Protein AF-A0A8X6WSR4-F1 (afdb_monomer_lite)

InterPro domains:
  IPR032135 Helix-turn-helix domain (DUF4817) [PF16087] (5-53)

Foldseek 3Di:
DPDDDPVLLVLLLVLCVVVVNDPVSSQVVSCVVVVDPDGDDPVRSCVSNVVVCVVDPPVVVVVVVVVVVVVVVVVVVVVVVVVVVVVVVVVVVVCVVDVDDD

Structure (mmCIF, N/CA/C/O backbone):
data_AF-A0A8X6WSR4-F1
#
_entry.id   AF-A0A8X6WSR4-F1
#
loop_
_atom_site.group_PDB
_atom_site.id
_atom_site.type_symbol
_atom_site.label_atom_id
_atom_site.label_alt_id
_atom_site.label_comp_id
_atom_site.label_asym_id
_atom_site.label_entity_id
_atom_site.label_seq_id
_atom_site.pdbx_PDB_ins_code
_atom_site.Cartn_x
_atom_site.Cartn_y
_atom_site.Cartn_z
_atom_site.occupancy
_atom_site.B_iso_or_equiv
_atom_site.auth_seq_id
_atom_site.auth_comp_id
_atom_site.auth_asym_id
_atom_site.auth_atom_id
_atom_site.pdbx_PDB_model_num
ATOM 1 N N . MET A 1 1 ? -1.801 15.412 -14.504 1.00 48.16 1 MET A N 1
ATOM 2 C CA . MET A 1 1 ? -2.447 14.526 -13.500 1.00 48.16 1 MET A CA 1
ATOM 3 C C . MET A 1 1 ? -2.534 15.265 -12.174 1.00 48.16 1 MET A C 1
ATOM 5 O O . MET A 1 1 ? -1.523 15.821 -11.763 1.00 48.16 1 MET A O 1
ATOM 9 N N . LYS A 1 2 ? -3.699 15.293 -11.510 1.00 59.47 2 LYS A N 1
ATOM 10 C CA . LYS A 1 2 ? -3.801 15.880 -10.162 1.00 59.47 2 LYS A CA 1
ATOM 11 C C . LYS A 1 2 ? -2.897 15.094 -9.196 1.00 59.47 2 LYS A C 1
ATOM 13 O O . LYS A 1 2 ? -2.925 13.862 -9.235 1.00 59.47 2 LYS A O 1
ATOM 18 N N . PRO A 1 3 ? -2.086 15.762 -8.362 1.00 75.06 3 PRO A N 1
ATOM 19 C CA . PRO A 1 3 ? -1.231 15.073 -7.406 1.00 75.06 3 PRO A CA 1
ATOM 20 C C . PRO A 1 3 ? -2.087 14.316 -6.380 1.00 75.06 3 PRO A C 1
ATOM 22 O O . PRO A 1 3 ? -3.073 14.850 -5.877 1.00 75.06 3 PRO A O 1
ATOM 25 N N . TYR A 1 4 ? -1.703 13.077 -6.049 1.00 82.69 4 TYR A N 1
ATOM 26 C CA . TYR A 1 4 ? -2.350 12.323 -4.970 1.00 82.69 4 TYR A CA 1
ATOM 27 C C . TYR A 1 4 ? -2.278 13.107 -3.663 1.00 82.69 4 TYR A C 1
ATOM 29 O O . TYR A 1 4 ? -1.221 13.666 -3.339 1.00 82.69 4 TYR A O 1
ATOM 37 N N . SER A 1 5 ? -3.364 13.092 -2.892 1.00 87.38 5 SER A N 1
ATOM 38 C CA . SER A 1 5 ? -3.375 13.661 -1.543 1.00 87.38 5 SER A CA 1
ATOM 39 C C . SER A 1 5 ? -2.434 12.887 -0.618 1.00 87.38 5 SER A C 1
ATOM 41 O O . SER A 1 5 ? -2.149 11.707 -0.846 1.00 87.38 5 SER A O 1
ATOM 43 N N . THR A 1 6 ? -1.975 13.515 0.466 1.00 84.69 6 THR A N 1
ATOM 44 C CA . THR A 1 6 ? -1.110 12.867 1.469 1.00 84.69 6 THR A CA 1
ATOM 45 C C . THR A 1 6 ? -1.714 11.553 1.970 1.00 84.69 6 THR A C 1
ATOM 47 O O . THR A 1 6 ? -1.035 10.529 2.023 1.00 84.69 6 THR A O 1
ATOM 50 N N . LYS A 1 7 ? -3.030 11.532 2.220 1.00 85.38 7 LYS A N 1
ATOM 51 C CA . LYS A 1 7 ? -3.769 10.331 2.641 1.00 85.38 7 LYS A CA 1
ATOM 52 C C . LYS A 1 7 ? -3.702 9.204 1.604 1.00 85.38 7 LYS A C 1
ATOM 54 O O . LYS A 1 7 ? -3.537 8.040 1.972 1.00 85.38 7 LYS A O 1
ATOM 59 N N . GLN A 1 8 ? -3.812 9.533 0.317 1.00 89.06 8 GLN A N 1
ATOM 60 C CA . GLN A 1 8 ? -3.698 8.555 -0.767 1.00 89.06 8 GLN A CA 1
ATOM 61 C C . GLN A 1 8 ? -2.270 8.020 -0.888 1.00 89.06 8 GLN A C 1
ATOM 63 O O . GLN A 1 8 ? -2.103 6.808 -0.991 1.00 89.06 8 GLN A O 1
ATOM 68 N N . ARG A 1 9 ? -1.250 8.885 -0.802 1.00 88.44 9 ARG A N 1
ATOM 69 C CA . ARG A 1 9 ? 0.168 8.477 -0.844 1.00 88.44 9 ARG A CA 1
ATOM 70 C C . ARG A 1 9 ? 0.500 7.484 0.268 1.00 88.44 9 ARG A C 1
ATOM 72 O O . ARG A 1 9 ? 1.009 6.404 -0.011 1.00 88.44 9 ARG A O 1
ATOM 79 N N . VAL A 1 10 ? 0.103 7.796 1.503 1.00 87.75 10 VAL A N 1
ATOM 80 C CA . VAL A 1 10 ? 0.291 6.902 2.657 1.00 87.75 10 VAL A CA 1
ATOM 81 C C . VAL A 1 10 ? -0.420 5.566 2.445 1.00 87.75 10 VAL A C 1
ATOM 83 O O . VAL A 1 10 ? 0.114 4.518 2.797 1.00 87.75 10 VAL A O 1
ATOM 86 N N . LYS A 1 11 ? -1.624 5.563 1.857 1.00 90.19 11 LYS A N 1
ATOM 87 C CA . LYS A 1 11 ? -2.336 4.309 1.579 1.00 90.19 11 LYS A CA 1
ATOM 88 C C . LYS A 1 11 ? -1.676 3.464 0.500 1.00 90.19 11 LYS A C 1
ATOM 90 O O . LYS A 1 11 ? -1.651 2.250 0.663 1.00 90.19 11 LYS A O 1
ATOM 95 N N . ILE A 1 12 ? -1.122 4.078 -0.542 1.00 91.00 12 ILE A N 1
ATOM 96 C CA . ILE A 1 12 ? -0.360 3.372 -1.580 1.00 91.00 12 ILE A CA 1
ATOM 97 C C . ILE A 1 12 ? 0.833 2.650 -0.952 1.00 91.00 12 ILE A C 1
ATOM 99 O O . ILE A 1 12 ? 0.976 1.448 -1.148 1.00 91.00 12 ILE A O 1
ATOM 103 N N . ILE A 1 13 ? 1.618 3.358 -0.136 1.00 89.31 13 ILE A N 1
ATOM 104 C CA . ILE A 1 13 ? 2.788 2.798 0.555 1.00 89.31 13 ILE A CA 1
ATOM 105 C C . ILE A 1 13 ? 2.363 1.657 1.493 1.00 89.31 13 ILE A C 1
ATOM 107 O O . ILE A 1 13 ? 2.913 0.561 1.439 1.00 89.31 13 ILE A O 1
ATOM 111 N N . LYS A 1 14 ? 1.304 1.859 2.290 1.00 87.69 14 LYS A N 1
ATOM 112 C CA . LYS A 1 14 ? 0.754 0.804 3.160 1.00 87.69 14 LYS A CA 1
ATOM 113 C C . LYS A 1 14 ? 0.320 -0.432 2.378 1.00 87.69 14 LYS A C 1
ATOM 115 O O . LYS A 1 14 ? 0.574 -1.550 2.815 1.00 87.69 14 LYS A O 1
ATOM 120 N N . PHE A 1 15 ? -0.355 -0.248 1.243 1.00 91.38 15 PHE A N 1
ATOM 121 C CA . PHE A 1 15 ? -0.765 -1.377 0.418 1.00 91.38 15 PHE A CA 1
ATOM 122 C C . PHE A 1 15 ? 0.430 -2.109 -0.168 1.00 91.38 15 PHE A C 1
ATOM 124 O O . PHE A 1 15 ? 0.429 -3.333 -0.099 1.00 91.38 15 PHE A O 1
ATOM 131 N N . PHE A 1 16 ? 1.446 -1.377 -0.625 1.00 92.38 16 PHE A N 1
ATOM 132 C CA . PHE A 1 16 ? 2.684 -1.939 -1.147 1.00 92.38 16 PHE A CA 1
ATOM 133 C C . PHE A 1 16 ? 3.338 -2.910 -0.168 1.00 92.38 16 PHE A C 1
ATOM 135 O O . PHE A 1 16 ? 3.499 -4.085 -0.497 1.00 92.38 16 PHE A O 1
ATOM 142 N N . TYR A 1 17 ? 3.592 -2.485 1.069 1.00 87.12 17 TYR A N 1
ATOM 143 C CA . TYR A 1 17 ? 4.176 -3.378 2.074 1.00 87.12 17 TYR A CA 1
ATOM 144 C C . TYR A 1 17 ? 3.216 -4.496 2.508 1.00 87.12 17 TYR A C 1
ATOM 146 O O . TYR A 1 17 ? 3.618 -5.652 2.593 1.00 87.12 17 TYR A O 1
ATOM 154 N N . SER A 1 18 ? 1.915 -4.211 2.666 1.00 86.75 18 SER A N 1
ATOM 155 C CA . SER A 1 18 ? 0.919 -5.245 3.013 1.00 86.75 18 SER A CA 1
ATOM 156 C C . SER A 1 18 ? 0.682 -6.294 1.916 1.00 86.75 18 SER A C 1
ATOM 158 O O . SER A 1 18 ? -0.012 -7.282 2.147 1.00 86.75 18 SER A O 1
ATOM 160 N N . CYS A 1 19 ? 1.162 -6.032 0.702 1.00 89.44 19 CYS A N 1
ATOM 161 C CA . CYS A 1 19 ? 1.084 -6.917 -0.454 1.00 89.44 19 CYS A CA 1
ATOM 162 C C . CYS A 1 19 ? 2.465 -7.476 -0.811 1.00 89.44 19 CYS A C 1
ATOM 164 O O . CYS A 1 19 ? 2.716 -7.752 -1.982 1.00 89.44 19 CYS A O 1
ATOM 166 N N . GLN A 1 20 ? 3.369 -7.588 0.172 1.00 87.44 20 GLN A N 1
ATOM 167 C CA . GLN A 1 20 ? 4.711 -8.149 -0.014 1.00 87.44 20 GLN A CA 1
ATOM 168 C C . GLN A 1 20 ? 5.479 -7.457 -1.152 1.00 87.44 20 GLN A C 1
ATOM 170 O O . GLN A 1 20 ? 6.149 -8.100 -1.952 1.00 87.44 20 GLN A O 1
ATOM 175 N N . ARG A 1 21 ? 5.334 -6.128 -1.267 1.00 89.38 21 ARG A N 1
ATOM 176 C CA . ARG A 1 21 ? 5.984 -5.300 -2.297 1.00 89.38 21 ARG A CA 1
ATOM 177 C C . ARG A 1 21 ? 5.554 -5.632 -3.743 1.00 89.38 21 ARG A C 1
ATOM 179 O O . ARG A 1 21 ? 6.192 -5.207 -4.705 1.00 89.38 21 ARG A O 1
ATOM 186 N N . SER A 1 22 ? 4.423 -6.321 -3.934 1.00 92.44 22 SER A N 1
ATOM 187 C CA . SER A 1 22 ? 3.842 -6.592 -5.257 1.00 92.44 22 SER A CA 1
ATOM 188 C C . SER A 1 22 ? 3.033 -5.406 -5.789 1.00 92.44 22 SER A C 1
ATOM 190 O O . SER A 1 22 ? 1.989 -5.029 -5.243 1.00 92.44 22 SER A O 1
ATOM 192 N N . ILE A 1 23 ? 3.472 -4.837 -6.915 1.00 92.06 23 ILE A N 1
ATOM 193 C CA . ILE A 1 23 ? 2.797 -3.709 -7.582 1.00 92.06 23 ILE A CA 1
ATOM 194 C C . ILE A 1 23 ? 1.392 -4.098 -8.057 1.00 92.06 23 ILE A C 1
ATOM 196 O O . ILE A 1 23 ? 0.450 -3.333 -7.857 1.00 92.06 23 ILE A O 1
ATOM 200 N N . VAL A 1 24 ? 1.236 -5.286 -8.647 1.00 92.81 24 VAL A N 1
ATOM 201 C CA . VAL A 1 24 ? -0.050 -5.766 -9.185 1.00 92.81 24 VAL A CA 1
ATOM 202 C C . VAL A 1 24 ? -1.085 -5.884 -8.065 1.00 92.81 24 VAL A C 1
ATOM 204 O O . VAL A 1 24 ? -2.193 -5.357 -8.171 1.00 92.81 24 VAL A O 1
ATOM 207 N N . MET A 1 25 ? -0.700 -6.489 -6.939 1.00 91.69 25 MET A N 1
ATOM 208 C CA . MET A 1 25 ? -1.583 -6.624 -5.778 1.00 91.69 25 MET A CA 1
ATOM 209 C C . MET A 1 25 ? -1.873 -5.280 -5.103 1.00 91.69 25 MET A C 1
ATOM 211 O O . MET A 1 25 ? -2.988 -5.042 -4.635 1.00 91.69 25 MET A O 1
ATOM 215 N N . THR A 1 26 ? -0.892 -4.376 -5.070 1.00 93.56 26 THR A N 1
ATOM 216 C CA . THR A 1 26 ? -1.072 -2.998 -4.581 1.00 93.56 26 THR A CA 1
ATOM 217 C C . THR A 1 26 ? -2.115 -2.257 -5.408 1.00 93.56 26 THR A C 1
ATOM 219 O O . THR A 1 26 ? -2.973 -1.569 -4.852 1.00 93.56 26 THR A O 1
ATOM 222 N N . HIS A 1 27 ? -2.075 -2.437 -6.731 1.00 92.81 27 HIS A N 1
ATOM 223 C CA . HIS A 1 27 ? -3.043 -1.875 -7.670 1.00 92.81 27 HIS A CA 1
ATOM 224 C C . HIS A 1 27 ? -4.460 -2.361 -7.361 1.00 92.81 27 HIS A C 1
ATOM 226 O O . HIS A 1 27 ? -5.358 -1.544 -7.148 1.00 92.81 27 HIS A O 1
ATOM 232 N N . GLY A 1 28 ? -4.631 -3.681 -7.236 1.00 91.19 28 GLY A N 1
ATOM 233 C CA . GLY A 1 28 ? -5.909 -4.309 -6.895 1.00 91.19 28 GLY A CA 1
ATOM 234 C C . GLY A 1 28 ? -6.475 -3.813 -5.563 1.00 91.19 28 GLY A C 1
ATOM 235 O O . GLY A 1 28 ? -7.601 -3.310 -5.521 1.00 91.19 28 GLY A O 1
ATOM 236 N N . LYS A 1 29 ? -5.673 -3.850 -4.487 1.00 92.31 29 LYS A N 1
ATOM 237 C CA . LYS A 1 29 ? -6.100 -3.361 -3.163 1.00 92.31 29 LYS A CA 1
ATOM 238 C C . LYS A 1 29 ? -6.463 -1.880 -3.174 1.00 92.31 29 LYS A C 1
ATOM 240 O O . LYS A 1 29 ? -7.436 -1.490 -2.532 1.00 92.31 29 LYS A O 1
ATOM 245 N N . TYR A 1 30 ? -5.700 -1.046 -3.882 1.00 93.56 30 TYR A N 1
ATOM 246 C CA . TYR A 1 30 ? -5.985 0.384 -3.951 1.00 93.56 30 TYR A CA 1
ATOM 247 C C . TYR A 1 30 ? -7.332 0.655 -4.630 1.00 93.56 30 TYR A C 1
ATOM 249 O O . TYR A 1 30 ? -8.134 1.427 -4.099 1.00 93.56 30 TYR A O 1
ATOM 257 N N . ARG A 1 31 ? -7.601 -0.005 -5.767 1.00 92.81 31 ARG A N 1
ATOM 258 C CA . ARG A 1 31 ? -8.886 0.118 -6.475 1.00 92.81 31 ARG A CA 1
ATOM 259 C C . ARG A 1 31 ? -10.049 -0.310 -5.598 1.00 92.81 31 ARG A C 1
ATOM 261 O O . ARG A 1 31 ? -11.019 0.434 -5.497 1.00 92.81 31 ARG A O 1
ATOM 268 N N . GLN A 1 32 ? -9.919 -1.462 -4.944 1.00 92.81 32 GLN A N 1
ATOM 269 C CA . GLN A 1 32 ? -10.947 -1.997 -4.056 1.00 92.81 32 GLN A CA 1
ATOM 270 C C . GLN A 1 32 ? -11.222 -1.052 -2.879 1.00 92.81 32 GLN A C 1
ATOM 272 O O . GLN A 1 32 ? -12.374 -0.782 -2.563 1.00 92.81 32 GLN A O 1
ATOM 277 N N . TYR A 1 33 ? -10.176 -0.508 -2.252 1.00 92.56 33 TYR A N 1
ATOM 278 C CA . TYR A 1 33 ? -10.324 0.337 -1.067 1.00 92.56 33 TYR A CA 1
ATOM 279 C C . TYR A 1 33 ? -10.975 1.692 -1.361 1.00 92.56 33 TYR A C 1
ATOM 281 O O . TYR A 1 33 ? -11.778 2.171 -0.565 1.00 92.56 33 TYR A O 1
ATOM 289 N N . PHE A 1 34 ? -10.603 2.339 -2.467 1.00 88.69 34 PHE A N 1
ATOM 290 C CA . PHE A 1 34 ? -11.146 3.652 -2.833 1.00 88.69 34 PHE A CA 1
ATOM 291 C C . PHE A 1 34 ? -12.356 3.568 -3.774 1.00 88.69 34 PHE A C 1
ATOM 293 O O . PHE A 1 34 ? -12.890 4.608 -4.147 1.00 88.69 34 PHE A O 1
ATOM 300 N N . ASN A 1 35 ? -12.775 2.358 -4.157 1.00 91.94 35 ASN A N 1
ATOM 301 C CA . ASN A 1 35 ? -13.801 2.102 -5.167 1.00 91.94 35 ASN A CA 1
ATOM 302 C C . ASN A 1 35 ? -13.551 2.878 -6.479 1.00 91.94 35 ASN A C 1
ATOM 304 O O . ASN A 1 35 ? -14.420 3.579 -6.994 1.00 91.94 35 ASN A O 1
ATOM 308 N N . LEU A 1 36 ? -12.318 2.799 -6.998 1.00 88.69 36 LEU A N 1
ATOM 309 C CA . LEU A 1 36 ? -11.885 3.539 -8.190 1.00 88.69 36 LEU A CA 1
ATOM 310 C C . LEU A 1 36 ? -11.628 2.616 -9.386 1.00 88.69 36 LEU A C 1
ATOM 312 O O . LEU A 1 36 ? -11.036 1.536 -9.275 1.00 88.69 36 LEU A O 1
ATOM 316 N N . ARG A 1 37 ? -12.000 3.091 -10.581 1.00 87.06 37 ARG A N 1
ATOM 317 C CA . ARG A 1 37 ? -11.710 2.401 -11.849 1.00 87.06 37 ARG A CA 1
ATOM 318 C C . ARG A 1 37 ? -10.230 2.488 -12.232 1.00 87.06 37 ARG A C 1
ATOM 320 O O . ARG A 1 37 ? -9.697 1.557 -12.824 1.00 87.06 37 ARG A O 1
ATOM 327 N N . SER A 1 38 ? -9.565 3.575 -11.852 1.00 84.88 38 SER A N 1
ATOM 328 C CA . SER A 1 38 ? -8.140 3.808 -12.081 1.00 84.88 38 SER A CA 1
ATOM 329 C C . SER A 1 38 ? -7.349 3.692 -10.782 1.00 84.88 38 SER A C 1
ATOM 331 O O . SER A 1 38 ? -7.760 4.229 -9.753 1.00 84.88 38 SER A O 1
ATOM 333 N N . ALA A 1 39 ? -6.178 3.065 -10.847 1.00 87.94 39 ALA A N 1
ATOM 334 C CA . ALA A 1 39 ? -5.210 3.038 -9.757 1.00 87.94 39 ALA A CA 1
ATOM 335 C C . ALA A 1 39 ? -3.868 3.639 -10.198 1.00 87.94 39 ALA A C 1
ATOM 337 O O . ALA A 1 39 ? -3.618 3.774 -11.401 1.00 87.94 39 ALA A O 1
ATOM 338 N N . PRO A 1 40 ? -3.008 4.017 -9.238 1.00 88.00 40 PRO A N 1
ATOM 339 C CA . PRO A 1 40 ? -1.698 4.584 -9.525 1.00 88.00 40 PRO A CA 1
ATOM 340 C C . PRO A 1 40 ? -0.863 3.670 -10.412 1.00 88.00 40 PRO A C 1
ATOM 342 O O . PRO A 1 40 ? -0.847 2.458 -10.235 1.00 88.00 40 PRO A O 1
ATOM 345 N N . THR A 1 41 ? -0.158 4.258 -11.374 1.00 91.25 41 THR A N 1
ATOM 346 C CA . THR A 1 41 ? 0.718 3.502 -12.271 1.00 91.25 41 THR A CA 1
ATOM 347 C C . THR A 1 41 ? 1.886 2.887 -11.499 1.00 91.25 41 THR A C 1
ATOM 349 O O . THR A 1 41 ? 2.271 3.376 -10.433 1.00 91.25 41 THR A O 1
ATOM 352 N N . ALA A 1 42 ? 2.500 1.840 -12.058 1.00 91.06 42 ALA A N 1
ATOM 353 C CA . ALA A 1 42 ? 3.683 1.209 -11.471 1.00 91.06 42 ALA A CA 1
ATOM 354 C C . ALA A 1 42 ? 4.798 2.230 -11.179 1.00 91.06 42 ALA A C 1
ATOM 356 O O . ALA A 1 42 ? 5.393 2.206 -10.103 1.00 91.06 42 ALA A O 1
ATOM 357 N N . PHE A 1 43 ? 5.019 3.174 -12.099 1.00 91.75 43 PHE A N 1
ATOM 358 C CA . PHE A 1 43 ? 5.980 4.263 -11.927 1.00 91.75 43 PHE A CA 1
ATOM 359 C C . PHE A 1 43 ? 5.649 5.151 -10.719 1.00 91.75 43 PHE A C 1
ATOM 361 O O . PHE A 1 43 ? 6.526 5.448 -9.911 1.00 91.75 43 PHE A O 1
ATOM 368 N N . MET A 1 44 ? 4.380 5.535 -10.545 1.00 89.94 44 MET A N 1
ATOM 369 C CA . MET A 1 44 ? 3.955 6.351 -9.402 1.00 89.94 44 MET A CA 1
ATOM 370 C C . MET A 1 44 ? 4.132 5.614 -8.075 1.00 89.94 44 MET A C 1
ATOM 372 O O . MET A 1 44 ? 4.578 6.220 -7.104 1.00 89.94 44 MET A O 1
ATOM 376 N N . ILE A 1 45 ? 3.806 4.318 -8.036 1.00 91.44 45 ILE A N 1
ATOM 377 C CA . ILE A 1 45 ? 3.990 3.485 -6.842 1.00 91.44 45 ILE A CA 1
ATOM 378 C C . ILE A 1 45 ? 5.478 3.428 -6.484 1.00 91.44 45 ILE A C 1
ATOM 380 O O . ILE A 1 45 ? 5.836 3.791 -5.367 1.00 91.44 45 ILE A O 1
ATOM 384 N N . ARG A 1 46 ? 6.351 3.085 -7.442 1.00 91.75 46 ARG A N 1
ATOM 385 C CA . ARG A 1 46 ? 7.809 3.034 -7.226 1.00 91.75 46 ARG A CA 1
ATOM 386 C C . ARG A 1 46 ? 8.382 4.383 -6.794 1.00 91.75 46 ARG A C 1
ATOM 388 O O . ARG A 1 46 ? 9.166 4.434 -5.860 1.00 91.75 46 ARG A O 1
ATOM 395 N N . SER A 1 47 ? 7.955 5.480 -7.419 1.00 90.81 47 SER A N 1
ATOM 396 C CA . SER A 1 47 ? 8.415 6.829 -7.064 1.00 90.81 47 SER A CA 1
ATOM 397 C C . SER A 1 47 ? 7.981 7.260 -5.657 1.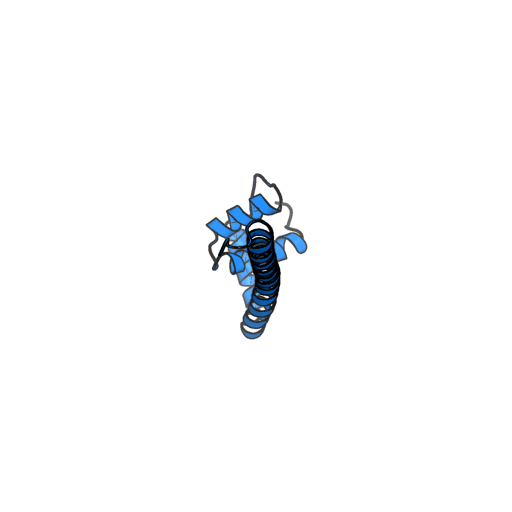00 90.81 47 SER A C 1
ATOM 399 O O . SE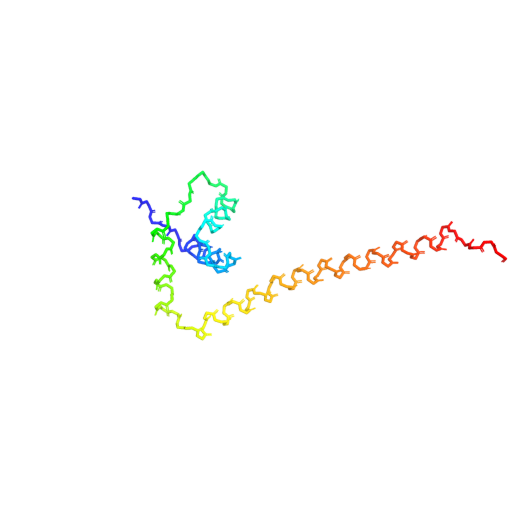R A 1 47 ? 8.697 8.013 -4.996 1.00 90.81 47 SER A O 1
ATOM 401 N N . LEU A 1 48 ? 6.802 6.832 -5.194 1.00 89.31 48 LEU A N 1
ATOM 402 C CA . LEU A 1 48 ? 6.334 7.116 -3.835 1.00 89.31 48 LEU A CA 1
ATOM 403 C C . LEU A 1 48 ? 7.059 6.264 -2.796 1.00 89.31 48 LEU A C 1
ATOM 405 O O . LEU A 1 48 ? 7.444 6.797 -1.761 1.00 89.31 48 LEU A O 1
ATOM 409 N N . VAL A 1 49 ? 7.250 4.978 -3.086 1.00 89.12 49 VAL A N 1
ATOM 410 C CA . VAL A 1 49 ? 7.970 4.049 -2.208 1.00 89.12 49 VAL A CA 1
ATOM 411 C C . VAL A 1 49 ? 9.438 4.448 -2.102 1.00 89.12 49 VAL A C 1
ATOM 413 O O . VAL A 1 49 ? 9.907 4.668 -0.998 1.00 89.12 49 VAL A O 1
ATOM 416 N N . GLY A 1 50 ? 10.126 4.690 -3.220 1.00 88.19 50 GLY A N 1
ATOM 417 C CA . GLY A 1 50 ? 11.534 5.093 -3.190 1.00 88.19 50 GLY A CA 1
ATOM 418 C C . GLY A 1 50 ? 11.761 6.409 -2.440 1.00 88.19 50 GLY A C 1
ATOM 419 O O . GLY A 1 50 ? 12.710 6.535 -1.680 1.00 88.19 50 GLY A O 1
ATOM 420 N N . ARG A 1 51 ? 10.853 7.390 -2.568 1.00 86.69 51 ARG A N 1
ATOM 421 C CA . ARG A 1 51 ? 10.924 8.617 -1.751 1.00 86.69 51 ARG A CA 1
ATOM 422 C C . ARG A 1 51 ? 10.687 8.363 -0.266 1.00 86.69 51 ARG A C 1
ATOM 424 O O . ARG A 1 51 ? 11.271 9.059 0.555 1.00 86.69 51 ARG A O 1
ATOM 431 N N . PHE A 1 52 ? 9.818 7.412 0.065 1.00 84.12 52 PHE A N 1
ATOM 4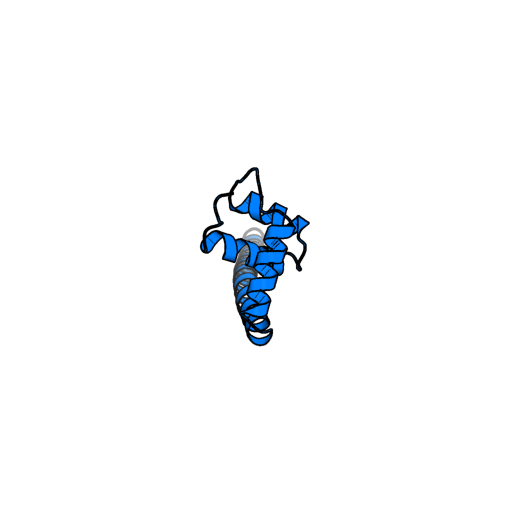32 C CA . PHE A 1 52 ? 9.565 7.013 1.443 1.00 84.12 52 PHE A CA 1
ATOM 433 C C . PHE A 1 52 ? 10.786 6.312 2.048 1.00 84.12 52 PHE A C 1
ATOM 435 O O . PHE A 1 52 ? 11.218 6.722 3.115 1.00 84.12 52 PHE A O 1
ATOM 442 N N . GLU A 1 53 ? 11.391 5.361 1.336 1.00 81.62 53 GLU A N 1
ATOM 443 C CA . GLU A 1 53 ? 12.591 4.622 1.765 1.00 81.62 53 GLU A CA 1
ATOM 444 C C . GLU A 1 53 ? 13.813 5.537 1.941 1.00 81.62 53 GLU A C 1
ATOM 446 O O . GLU A 1 53 ? 14.585 5.372 2.879 1.00 81.62 53 GLU A O 1
ATOM 451 N N . VAL A 1 54 ? 13.969 6.558 1.089 1.00 81.12 54 VAL A N 1
ATOM 452 C CA . VAL A 1 54 ? 15.045 7.555 1.243 1.00 81.12 54 VAL A CA 1
ATOM 453 C C . VAL A 1 54 ? 14.821 8.460 2.462 1.00 81.12 54 VAL A C 1
ATOM 455 O O . VAL A 1 54 ? 15.783 8.859 3.112 1.00 81.12 54 VAL A O 1
ATOM 458 N N . GLN A 1 55 ? 13.570 8.817 2.774 1.00 73.88 55 GLN A N 1
ATOM 459 C CA . GLN A 1 55 ? 13.251 9.696 3.910 1.00 73.88 55 GLN A CA 1
ATOM 460 C C . GLN A 1 55 ? 13.162 8.961 5.251 1.00 73.88 55 GLN A C 1
ATOM 462 O O . GLN A 1 55 ? 13.352 9.585 6.292 1.00 73.88 55 GLN A O 1
ATOM 467 N N . TRP A 1 56 ? 12.851 7.667 5.236 1.00 65.31 56 TRP A N 1
ATOM 468 C CA . TRP A 1 56 ? 12.651 6.842 6.422 1.00 65.31 56 TRP A CA 1
ATOM 469 C C . TRP A 1 56 ? 13.598 5.642 6.350 1.00 65.31 56 TRP A C 1
ATOM 471 O O . TRP A 1 56 ? 13.220 4.616 5.785 1.00 65.31 56 TRP A O 1
ATOM 481 N N . PRO A 1 57 ? 14.825 5.757 6.893 1.00 58.75 57 PRO A N 1
ATOM 482 C CA . PRO A 1 57 ? 15.778 4.657 6.881 1.00 58.75 57 PRO A CA 1
ATOM 483 C C . PRO A 1 57 ? 15.216 3.435 7.621 1.00 58.75 57 PRO A C 1
ATOM 485 O O . PRO A 1 57 ? 14.429 3.560 8.562 1.00 58.75 57 PRO A O 1
ATOM 488 N N . THR A 1 58 ? 15.660 2.262 7.176 1.00 57.66 58 THR A N 1
ATOM 489 C CA . THR A 1 58 ? 15.196 0.887 7.451 1.00 57.66 58 THR A CA 1
ATOM 490 C C . THR A 1 58 ? 14.720 0.602 8.882 1.00 57.66 58 THR A C 1
ATOM 492 O O . THR A 1 58 ? 13.749 -0.124 9.069 1.00 57.66 58 THR A O 1
ATOM 495 N N . VAL A 1 59 ? 15.328 1.231 9.891 1.00 52.16 59 VAL A N 1
ATOM 496 C CA . VAL A 1 59 ? 14.964 1.094 11.316 1.00 52.16 59 VAL A CA 1
ATOM 497 C C . VAL A 1 59 ? 13.516 1.530 11.599 1.00 52.16 59 VAL A C 1
ATOM 499 O O . VAL A 1 59 ? 12.823 0.936 12.422 1.00 52.16 59 VAL A O 1
ATOM 502 N N . LEU A 1 60 ? 13.014 2.550 10.896 1.00 56.44 60 LEU A N 1
ATOM 503 C CA . LEU A 1 60 ? 11.626 3.008 11.037 1.00 56.44 60 LEU A CA 1
ATOM 504 C C . LEU A 1 60 ? 10.661 2.233 10.130 1.00 56.44 60 LEU A C 1
ATOM 506 O O . LEU A 1 60 ? 9.462 2.200 10.409 1.00 56.44 60 LEU A O 1
ATOM 510 N N . GLU A 1 61 ? 11.164 1.592 9.073 1.00 57.00 61 GLU A N 1
ATOM 511 C CA . GLU A 1 61 ? 10.383 0.702 8.209 1.00 57.00 61 GLU A CA 1
ATOM 512 C C . GLU A 1 61 ? 9.993 -0.573 8.968 1.00 57.00 61 GLU A C 1
ATOM 514 O O . GLU A 1 61 ? 8.821 -0.951 8.955 1.00 57.00 61 GLU A O 1
ATOM 519 N N . GLU A 1 62 ? 10.934 -1.169 9.706 1.00 57.00 62 GLU A N 1
ATOM 520 C CA . GLU A 1 62 ? 10.684 -2.322 10.580 1.00 57.00 62 GLU A CA 1
ATOM 521 C C . GLU A 1 62 ? 9.681 -1.978 11.681 1.00 57.00 62 GLU A C 1
ATOM 523 O O . GLU A 1 62 ? 8.663 -2.656 11.801 1.00 57.00 62 GLU A O 1
ATOM 528 N N . ALA A 1 63 ? 9.864 -0.855 12.387 1.00 60.47 63 ALA A N 1
ATOM 529 C CA . ALA A 1 63 ? 8.911 -0.401 13.403 1.00 60.47 63 ALA A CA 1
ATOM 530 C C . ALA A 1 63 ? 7.513 -0.116 12.816 1.00 60.47 63 ALA A C 1
ATOM 532 O O . ALA A 1 63 ? 6.487 -0.426 13.425 1.00 60.47 63 ALA A O 1
ATOM 533 N N . PHE A 1 64 ? 7.435 0.458 11.612 1.00 64.06 64 PHE A N 1
ATOM 534 C CA . PHE A 1 64 ? 6.161 0.718 10.942 1.00 64.06 64 PHE A CA 1
ATOM 535 C C . PHE A 1 64 ? 5.467 -0.574 10.495 1.00 64.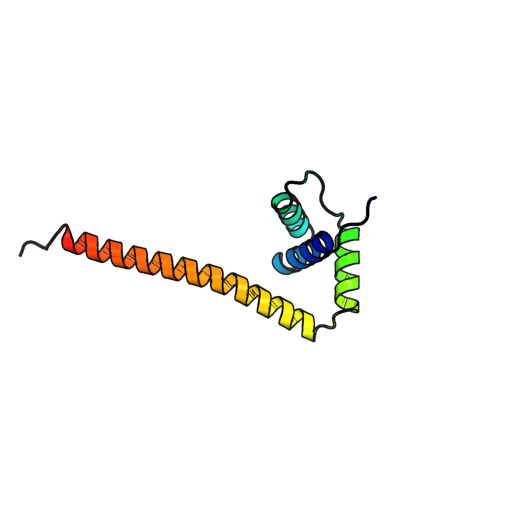06 64 PHE A C 1
ATOM 537 O O . PHE A 1 64 ? 4.239 -0.677 10.605 1.00 64.06 64 PHE A O 1
ATOM 544 N N . ILE A 1 65 ? 6.233 -1.553 10.004 1.00 61.81 65 ILE A N 1
ATOM 545 C CA . ILE A 1 65 ? 5.733 -2.880 9.639 1.00 61.81 65 ILE A CA 1
ATOM 546 C C . ILE A 1 65 ? 5.286 -3.628 10.895 1.00 61.81 65 ILE A C 1
ATOM 548 O O . ILE A 1 65 ? 4.163 -4.117 10.885 1.00 61.81 65 ILE A O 1
ATOM 552 N N . GLU A 1 66 ? 6.073 -3.644 11.973 1.00 59.44 66 GLU A N 1
ATOM 553 C CA . GLU A 1 66 ? 5.747 -4.299 13.247 1.00 59.44 66 GLU A CA 1
ATOM 554 C C . GLU A 1 66 ? 4.494 -3.720 13.901 1.00 59.44 66 GLU A C 1
ATOM 556 O O . GLU A 1 66 ? 3.570 -4.461 14.238 1.00 59.44 66 GLU A O 1
ATOM 561 N N . ILE A 1 67 ? 4.386 -2.392 14.009 1.00 59.91 67 ILE A N 1
ATOM 562 C CA . ILE A 1 67 ? 3.167 -1.739 14.514 1.00 59.91 67 ILE A CA 1
ATOM 563 C C . ILE A 1 67 ? 1.960 -2.113 13.635 1.00 59.91 67 ILE A C 1
ATOM 565 O O . ILE A 1 67 ? 0.831 -2.234 14.124 1.00 59.91 67 ILE A O 1
ATOM 569 N N . PHE A 1 68 ? 2.166 -2.311 12.331 1.00 56.19 68 PHE A N 1
ATOM 570 C CA . PHE A 1 68 ? 1.103 -2.663 11.395 1.00 56.19 68 PHE A CA 1
ATOM 571 C C . PHE A 1 68 ? 0.708 -4.148 11.444 1.00 56.19 68 PHE A C 1
ATOM 573 O O . PHE A 1 68 ? -0.498 -4.440 11.453 1.00 56.19 68 PHE A O 1
ATOM 580 N N . THR A 1 69 ? 1.667 -5.077 11.510 1.00 58.69 69 THR A N 1
ATOM 581 C CA . THR A 1 69 ? 1.414 -6.509 11.735 1.00 58.69 69 THR A CA 1
ATOM 582 C C . THR A 1 69 ? 0.756 -6.709 13.086 1.00 58.69 69 THR A C 1
ATOM 584 O O . THR A 1 69 ? -0.281 -7.358 13.127 1.00 58.69 69 THR A O 1
ATOM 587 N N . LEU A 1 70 ? 1.221 -6.050 14.151 1.00 56.25 70 LEU A N 1
ATOM 588 C CA . LEU A 1 70 ? 0.567 -6.071 15.465 1.00 56.25 70 LEU A CA 1
ATOM 589 C C . LEU A 1 70 ? -0.890 -5.596 15.389 1.00 56.25 70 LEU A C 1
ATOM 591 O O . LEU A 1 70 ? -1.797 -6.246 15.900 1.00 56.25 70 LEU A O 1
ATOM 595 N N . LYS A 1 71 ? -1.186 -4.502 14.680 1.00 52.38 71 LYS A N 1
ATOM 596 C CA . LYS A 1 71 ? -2.574 -4.009 14.573 1.00 52.38 71 LYS A CA 1
ATOM 597 C C . LYS A 1 71 ? -3.489 -4.922 13.745 1.00 52.38 71 LYS A C 1
ATOM 599 O O . LYS A 1 71 ? -4.712 -4.885 13.913 1.00 52.38 71 LYS A O 1
ATOM 604 N N . THR A 1 72 ? -2.928 -5.713 12.830 1.00 53.94 72 THR A N 1
ATOM 605 C CA . THR A 1 72 ? -3.676 -6.705 12.041 1.00 53.94 72 THR A CA 1
ATOM 606 C C . THR A 1 72 ? -3.817 -8.033 12.780 1.00 53.94 72 THR A C 1
ATOM 608 O O . THR A 1 72 ? -4.915 -8.591 12.771 1.00 53.94 72 THR A O 1
ATOM 611 N N . THR A 1 73 ? -2.786 -8.487 13.495 1.00 53.91 73 THR A N 1
ATOM 612 C CA . THR A 1 73 ? -2.844 -9.676 14.352 1.00 53.91 73 THR A CA 1
ATOM 613 C C . THR A 1 73 ? -3.760 -9.459 15.542 1.00 53.91 73 THR A C 1
ATOM 615 O O . THR A 1 73 ? -4.561 -10.336 15.802 1.00 53.91 73 THR A O 1
ATOM 618 N N . TRP A 1 74 ? -3.800 -8.287 16.181 1.00 47.97 74 TRP A N 1
ATOM 619 C CA . TRP A 1 74 ? -4.785 -8.007 17.240 1.00 47.97 74 TRP A CA 1
ATOM 620 C C . TRP A 1 74 ? -6.239 -8.132 16.754 1.00 47.97 74 TRP A C 1
ATOM 622 O O . TRP A 1 74 ? -7.092 -8.674 17.455 1.00 47.97 74 TRP A O 1
ATOM 632 N N . LYS A 1 75 ? -6.535 -7.693 15.521 1.00 51.19 75 LYS A N 1
ATOM 633 C CA . LYS A 1 75 ? -7.863 -7.877 14.905 1.00 51.19 75 LYS A CA 1
ATOM 634 C C . LYS A 1 75 ? -8.161 -9.335 14.550 1.00 51.19 75 LYS A C 1
ATOM 636 O O . LYS A 1 75 ? -9.319 -9.743 14.616 1.00 51.19 75 LYS A O 1
ATOM 641 N N . LEU A 1 76 ? -7.145 -10.099 14.155 1.00 52.38 76 LEU A N 1
ATOM 642 C CA . LEU A 1 76 ? -7.257 -11.535 13.898 1.00 52.38 76 LEU A CA 1
ATOM 643 C C . LEU A 1 76 ? -7.426 -12.315 15.207 1.00 52.38 76 LEU A C 1
ATOM 645 O O . LEU A 1 76 ? -8.380 -13.072 15.318 1.00 52.38 76 LEU A O 1
ATOM 649 N N . CYS A 1 77 ? -6.606 -12.052 16.224 1.00 55.41 77 CYS A N 1
ATOM 650 C CA . CYS A 1 77 ? -6.701 -12.635 17.559 1.00 55.41 77 CYS A CA 1
ATOM 651 C C . CYS A 1 77 ? -8.068 -12.365 18.187 1.00 55.41 77 CYS A C 1
ATOM 653 O O . CYS A 1 77 ? -8.689 -13.303 18.666 1.00 55.41 77 CYS A O 1
ATOM 655 N N . GLY A 1 78 ? -8.596 -11.137 18.108 1.00 58.12 78 GLY A N 1
ATOM 656 C CA . GLY A 1 78 ? -9.942 -10.831 18.606 1.00 58.12 78 GLY A CA 1
ATOM 657 C C . GLY A 1 78 ? -11.050 -11.644 17.920 1.00 58.12 78 GLY A C 1
ATOM 658 O O . GLY A 1 78 ? -11.970 -12.113 18.584 1.00 58.12 78 GLY A O 1
ATOM 659 N N . ARG A 1 79 ? -10.942 -11.882 16.605 1.00 54.81 79 ARG A N 1
ATOM 660 C CA . ARG A 1 79 ? -11.890 -12.725 15.851 1.00 54.81 79 ARG A CA 1
ATOM 661 C C . ARG A 1 79 ? -11.729 -14.216 16.146 1.00 54.81 79 ARG A C 1
ATOM 663 O O . ARG A 1 79 ? -12.723 -14.930 16.199 1.00 54.81 79 ARG A O 1
ATOM 670 N N . VAL A 1 80 ? -10.498 -14.680 16.344 1.00 58.00 80 VAL A N 1
ATOM 671 C CA . VAL A 1 80 ? -10.195 -16.071 16.710 1.00 58.00 80 VAL A CA 1
ATOM 672 C C . VAL A 1 80 ? -10.688 -16.365 18.128 1.00 58.00 80 VAL A C 1
ATOM 674 O O . VAL A 1 80 ? -11.361 -17.367 18.329 1.00 58.00 80 VAL A O 1
ATOM 677 N N . LEU A 1 81 ? -10.463 -15.459 19.083 1.00 57.06 81 LEU A N 1
ATOM 678 C CA . LEU A 1 81 ? -11.009 -15.542 20.442 1.00 57.06 81 LEU A CA 1
ATOM 679 C C . LEU A 1 81 ? -12.543 -15.534 20.445 1.00 57.06 81 LEU A C 1
ATOM 681 O O . LEU A 1 81 ? -13.146 -16.349 21.137 1.00 57.06 81 LEU A O 1
ATOM 685 N N . GLN A 1 82 ? -13.184 -14.689 19.627 1.00 57.44 82 GLN A N 1
ATOM 686 C CA . GLN A 1 82 ? -14.642 -14.722 19.455 1.00 57.44 82 GLN A CA 1
ATOM 687 C C . GLN A 1 82 ? -15.136 -16.056 18.879 1.00 57.44 82 GLN A C 1
ATOM 689 O O . GLN A 1 82 ? -16.125 -16.591 19.369 1.00 57.44 82 GLN A O 1
ATOM 694 N N . MET A 1 83 ? -14.451 -16.623 17.880 1.00 55.41 83 MET A N 1
ATOM 695 C CA . MET A 1 83 ? -14.815 -17.935 17.334 1.00 55.41 83 MET A CA 1
ATOM 696 C C . MET A 1 83 ? -14.627 -19.059 18.355 1.00 55.41 83 MET A C 1
ATOM 698 O O . MET A 1 83 ? -15.511 -19.896 18.480 1.00 55.41 83 MET A O 1
ATOM 702 N N . ILE A 1 84 ? -13.535 -19.064 19.125 1.00 61.16 84 ILE A N 1
ATOM 703 C CA . ILE A 1 84 ? -13.304 -20.069 20.177 1.00 61.16 84 ILE A CA 1
ATOM 704 C C . ILE A 1 84 ? -14.395 -19.985 21.252 1.00 61.16 84 ILE A C 1
ATOM 706 O O . ILE A 1 84 ? -14.941 -21.013 21.648 1.00 61.16 84 ILE A O 1
ATOM 710 N N . HIS A 1 85 ? -14.771 -18.774 21.671 1.00 57.38 85 HIS A N 1
ATOM 711 C CA . HIS A 1 85 ? -15.817 -18.576 22.673 1.00 57.38 85 HIS A CA 1
ATOM 712 C C . HIS A 1 85 ? -17.204 -19.015 22.167 1.00 57.38 85 HIS A C 1
ATOM 714 O O . HIS A 1 85 ? -17.988 -19.584 22.926 1.00 57.38 85 HIS A O 1
ATOM 720 N N . LEU A 1 86 ? -17.508 -18.794 20.883 1.00 56.91 86 LEU A N 1
ATOM 721 C CA . LEU A 1 86 ? -18.745 -19.275 20.256 1.00 56.91 86 LEU A CA 1
ATOM 722 C C . LEU A 1 86 ? -18.759 -20.804 20.117 1.00 56.91 86 LEU A C 1
ATOM 724 O O . LEU A 1 86 ? -19.788 -21.425 20.375 1.00 56.91 86 LEU A O 1
ATOM 728 N N . SER A 1 87 ? -17.622 -21.419 19.787 1.00 59.69 87 SER A N 1
ATOM 729 C CA . SER A 1 87 ? -17.486 -22.879 19.725 1.00 59.69 87 SER A CA 1
ATOM 730 C C . SER A 1 87 ? -17.657 -23.535 21.097 1.00 59.69 87 SER A C 1
ATOM 732 O O . SER A 1 87 ? -18.347 -24.543 21.210 1.00 59.69 87 SER A O 1
ATOM 734 N N . GLN A 1 88 ? -17.090 -22.953 22.159 1.00 60.66 88 GLN A N 1
ATOM 735 C CA . GLN A 1 88 ? -17.261 -23.461 23.527 1.00 60.66 88 GLN A CA 1
ATOM 736 C C . GLN A 1 88 ? -18.713 -23.347 24.009 1.00 60.66 88 GLN A C 1
ATOM 738 O O . GLN A 1 88 ? -19.235 -24.292 24.598 1.00 60.66 88 GLN A O 1
ATOM 743 N N . LEU A 1 89 ? -19.396 -22.239 23.704 1.00 57.72 89 LEU A N 1
ATOM 744 C CA . LEU A 1 89 ? -20.820 -22.075 24.019 1.00 57.72 89 LEU A CA 1
ATOM 745 C C . LEU A 1 89 ? -21.704 -23.068 23.250 1.00 57.72 89 LEU A C 1
ATOM 747 O O . LEU A 1 89 ? -22.654 -23.597 23.822 1.00 57.72 89 LEU A O 1
ATOM 751 N N . ALA A 1 90 ? -21.375 -23.367 21.990 1.00 57.62 90 ALA A N 1
ATOM 752 C CA . ALA A 1 90 ? -22.098 -24.361 21.199 1.00 57.62 90 ALA A CA 1
ATOM 753 C C . ALA A 1 90 ? -21.940 -25.786 21.760 1.00 57.62 90 ALA A C 1
ATOM 755 O O . ALA A 1 90 ? -22.917 -26.528 21.811 1.00 57.62 90 ALA A O 1
ATOM 756 N N . ILE A 1 91 ? -20.743 -26.153 22.236 1.00 63.69 91 ILE A N 1
ATOM 757 C CA . ILE A 1 91 ? -20.490 -27.458 22.873 1.00 63.69 91 ILE A CA 1
ATOM 758 C C . ILE A 1 91 ? -21.269 -27.582 24.191 1.00 63.69 91 ILE A C 1
ATOM 760 O O . ILE A 1 91 ? -21.906 -28.603 24.441 1.00 63.69 91 ILE A O 1
ATOM 764 N N . VAL A 1 92 ? -21.278 -26.532 25.018 1.00 61.03 92 VAL A N 1
ATOM 765 C CA . VAL A 1 92 ? -22.034 -26.527 26.283 1.00 61.03 92 VAL A CA 1
ATOM 766 C C . VAL A 1 92 ? -23.544 -26.593 26.031 1.00 61.03 92 VAL A C 1
ATOM 768 O O . VAL A 1 92 ? -24.239 -27.343 26.714 1.00 61.03 92 VAL A O 1
ATOM 771 N N . ALA A 1 93 ? -24.053 -25.874 25.026 1.00 56.38 93 ALA A N 1
ATOM 772 C CA . ALA A 1 93 ? -25.460 -25.942 24.631 1.00 56.38 93 ALA A CA 1
ATOM 773 C C . ALA A 1 93 ? -25.851 -27.328 24.083 1.00 56.38 93 ALA A C 1
ATOM 775 O O . ALA A 1 93 ? -26.937 -27.818 24.387 1.00 56.38 93 ALA A O 1
ATOM 776 N N . ALA A 1 94 ? -24.964 -27.986 23.328 1.00 57.78 94 ALA A N 1
ATOM 777 C CA . ALA A 1 94 ? -25.182 -29.346 22.835 1.00 57.78 94 ALA A CA 1
ATOM 778 C C . ALA A 1 94 ? -25.255 -30.372 23.981 1.00 57.78 94 ALA A C 1
ATOM 780 O O . ALA A 1 94 ? -26.161 -31.203 23.993 1.00 57.78 94 ALA A O 1
ATOM 781 N N . ASN A 1 95 ? -24.376 -30.253 24.982 1.00 55.94 95 ASN A N 1
ATOM 782 C CA . ASN A 1 95 ? -24.396 -31.104 26.179 1.00 55.94 95 ASN A CA 1
ATOM 783 C C . ASN A 1 95 ? -25.627 -30.862 27.070 1.00 55.94 95 ASN A C 1
ATOM 785 O O . ASN A 1 95 ? -26.069 -31.768 27.769 1.00 55.94 95 ASN A O 1
ATOM 789 N N . TRP A 1 96 ? -26.200 -29.656 27.044 1.00 56.12 96 TRP A N 1
ATOM 790 C CA . TRP A 1 96 ? -27.459 -29.352 27.733 1.00 56.12 96 TRP A CA 1
ATOM 791 C C . TRP A 1 96 ? -28.698 -29.877 26.996 1.00 56.12 96 TRP A C 1
ATOM 793 O O . TRP A 1 96 ? -29.682 -30.239 27.637 1.00 56.12 96 TRP A O 1
ATOM 803 N N . ALA A 1 97 ? -28.673 -29.916 25.661 1.00 53.91 97 ALA A N 1
ATOM 804 C CA . ALA A 1 97 ? -29.810 -30.357 24.851 1.00 53.91 97 ALA A CA 1
ATOM 805 C C . ALA A 1 97 ? -29.975 -31.888 24.805 1.00 53.91 97 ALA A C 1
ATOM 807 O O . ALA A 1 97 ? -31.086 -32.372 24.593 1.00 53.91 97 ALA A O 1
ATOM 808 N N . PHE A 1 98 ? -28.898 -32.645 25.029 1.00 53.16 98 PHE A N 1
ATOM 809 C CA . PHE A 1 98 ? -28.914 -34.108 25.078 1.00 53.16 98 PHE A CA 1
ATOM 810 C C . PHE A 1 98 ? -28.091 -34.611 26.272 1.00 53.16 98 PHE A C 1
ATOM 812 O O . PHE A 1 98 ? -26.933 -34.9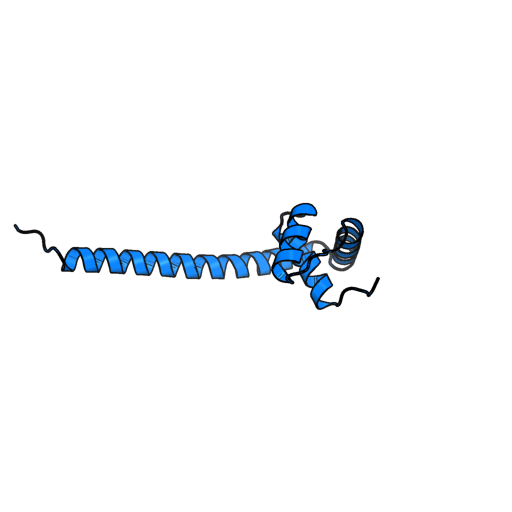85 26.093 1.00 53.16 98 PHE A O 1
ATOM 819 N N . PRO A 1 99 ? -28.657 -34.637 27.493 1.00 52.56 99 PRO A N 1
ATOM 820 C CA . PRO A 1 99 ? -28.030 -35.366 28.584 1.00 52.56 99 PRO A CA 1
ATOM 821 C C . PRO A 1 99 ? -28.049 -36.850 28.208 1.00 52.56 99 PRO A C 1
ATOM 823 O O . PRO A 1 99 ? -29.112 -37.411 27.925 1.00 52.56 99 PRO A O 1
ATOM 826 N N . GLU A 1 100 ? -26.869 -37.461 28.127 1.00 51.81 100 GLU A N 1
ATOM 827 C CA . GLU A 1 100 ? -26.714 -38.890 27.868 1.00 51.81 100 GLU A CA 1
ATOM 828 C C . GLU A 1 100 ? -27.662 -39.679 28.783 1.00 51.81 100 GLU A C 1
ATOM 830 O O . GLU A 1 100 ? -27.615 -39.566 30.007 1.00 51.81 100 GLU A O 1
ATOM 835 N N . ARG A 1 101 ? -28.574 -40.450 28.175 1.00 52.06 101 ARG A N 1
ATOM 836 C CA . ARG A 1 101 ? -29.353 -41.461 28.890 1.00 52.06 101 ARG A CA 1
ATOM 837 C C . ARG A 1 101 ? -28.397 -42.582 29.271 1.00 52.06 101 ARG A C 1
ATOM 839 O O . ARG A 1 101 ? -28.129 -43.436 28.430 1.00 52.06 101 ARG A O 1
ATOM 846 N N . HIS A 1 102 ? -27.956 -42.600 30.519 1.00 46.97 102 HIS A N 1
ATOM 847 C CA . HIS A 1 102 ? -27.590 -43.825 31.218 1.00 46.97 102 HIS A CA 1
ATOM 848 C C . HIS A 1 102 ? -28.070 -43.750 32.662 1.00 46.97 102 HIS A C 1
ATOM 850 O O . HIS A 1 102 ? -27.781 -42.735 33.331 1.00 46.97 102 HIS A O 1
#

Radius of gyration: 21.67 Å; chains: 1; bounding box: 46×60×45 Å

pLDDT: mean 73.25, std 16.59, range [46.97, 93.56]

Sequence (102 aa):
MKPYSTKQRVKIIKFFYSCQRSIVMTHGKYRQYFNLRSAPTAFMIRSLVGRFEVQWPTVLEEAFIEIFTLKTTWKLCGRVLQMIHLSQL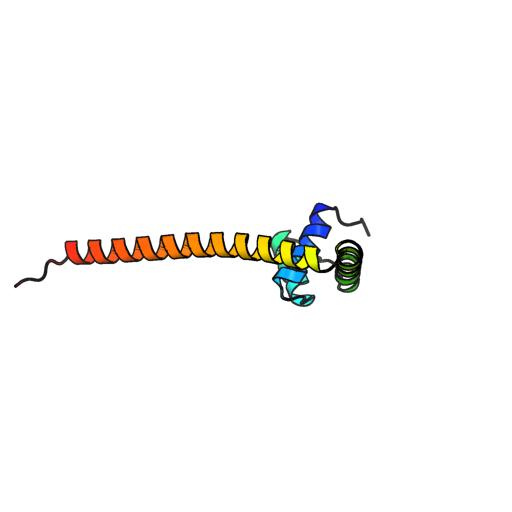AIVAANWAFPERH

Secondary structure (DSSP, 8-state):
-PPPPHHHHHHHHHHHHHTTT-HHHHHHHHHHHHT-S----HHHHHHHHHHHHHHS-HHHHHHHHHHHHHHHHHHHHHHHHHHHHHHHHHHHHHHHH-----

Organism: NCBI:txid2747483